Protein AF-A0A4R3VJV3-F1 (afdb_monomer_lite)

Secondary structure (DSSP, 8-state):
-EEEEETTEEEEE-TTT--EEEESSHHHHHHHHHHHHHHHHHHHHT--

Organism: NCBI:txid160434

pLDDT: mean 89.49, std 9.2, range [49.44, 96.81]

Sequence (48 aa):
MKYVYRDGKYTFTACGTGQMREFDDFRAGLHWAFTTKHAAHVASEMGE

Radius of gyration: 11.79 Å; chains: 1; bounding box: 33×16×27 Å

Foldseek 3Di:
DDWDDDPQWIWDAQPQVRDIDIDNDPVVNVVVSVVVNVVSVVVVVVVD

Structure (mmCIF, N/CA/C/O backbone):
data_AF-A0A4R3VJV3-F1
#
_entry.id   AF-A0A4R3VJV3-F1
#
loop_
_atom_site.group_PDB
_atom_site.id
_atom_site.type_symbol
_atom_site.label_atom_id
_atom_site.label_alt_id
_atom_site.label_comp_id
_atom_site.label_asym_id
_atom_site.label_entity_id
_atom_site.label_seq_id
_atom_site.pdbx_PDB_ins_code
_atom_site.Cartn_x
_atom_site.Cartn_y
_atom_site.Cartn_z
_atom_site.occupancy
_atom_site.B_iso_or_equiv
_atom_site.auth_seq_id
_atom_site.auth_comp_id
_atom_site.auth_asym_id
_atom_site.auth_atom_id
_atom_site.pdbx_PDB_model_num
ATOM 1 N N . MET A 1 1 ? 8.519 1.918 3.081 1.00 83.69 1 MET A N 1
ATOM 2 C CA . MET A 1 1 ? 7.044 1.884 3.061 1.00 83.69 1 MET A CA 1
ATOM 3 C C . MET A 1 1 ? 6.567 2.654 4.271 1.00 83.69 1 MET A C 1
ATOM 5 O O . MET A 1 1 ? 7.173 2.501 5.326 1.00 83.69 1 MET A O 1
ATOM 9 N N . LYS A 1 2 ? 5.531 3.472 4.120 1.00 90.81 2 LYS A N 1
ATOM 10 C CA . LYS A 1 2 ? 4.818 4.087 5.247 1.00 90.81 2 LYS A CA 1
ATOM 11 C C . LYS A 1 2 ? 3.337 3.755 5.099 1.00 90.81 2 LYS A C 1
ATOM 13 O O . LYS A 1 2 ? 2.880 3.605 3.969 1.00 90.81 2 LYS A O 1
ATOM 18 N N . TYR A 1 3 ? 2.618 3.612 6.203 1.00 93.50 3 TYR A N 1
ATOM 19 C CA . TYR A 1 3 ? 1.164 3.504 6.173 1.00 93.50 3 TYR A CA 1
ATOM 20 C C . TYR A 1 3 ? 0.552 4.337 7.295 1.00 93.50 3 TYR A C 1
ATOM 22 O O . TYR A 1 3 ? 1.197 4.576 8.318 1.00 93.50 3 TYR A O 1
ATOM 30 N N . VAL A 1 4 ? -0.680 4.780 7.078 1.00 95.25 4 VAL A N 1
ATOM 31 C CA . VAL A 1 4 ? -1.508 5.484 8.058 1.00 95.25 4 VAL A CA 1
ATOM 32 C C . VAL A 1 4 ? -2.860 4.788 8.093 1.00 95.25 4 VAL A C 1
ATOM 34 O O . VAL A 1 4 ? -3.383 4.419 7.046 1.00 95.25 4 VAL A O 1
ATOM 37 N N . TYR A 1 5 ? -3.411 4.591 9.288 1.00 95.50 5 TYR A N 1
ATOM 38 C CA . TYR A 1 5 ? -4.769 4.089 9.459 1.00 95.50 5 TYR A CA 1
ATOM 39 C C . TYR A 1 5 ? -5.669 5.220 9.944 1.00 95.50 5 TYR A C 1
ATOM 41 O O . TYR A 1 5 ? -5.385 5.835 10.976 1.00 95.50 5 TYR A O 1
ATOM 49 N N . ARG A 1 6 ? -6.725 5.516 9.188 1.00 94.56 6 ARG A N 1
ATOM 50 C CA . ARG A 1 6 ? -7.675 6.584 9.503 1.00 94.56 6 ARG A CA 1
ATOM 51 C C . ARG A 1 6 ? -9.053 6.216 8.963 1.00 94.56 6 ARG A C 1
ATOM 53 O O . ARG A 1 6 ? -9.149 5.684 7.865 1.00 94.56 6 ARG A O 1
ATOM 60 N N . ASP A 1 7 ? -10.103 6.478 9.741 1.00 92.94 7 ASP A N 1
ATOM 61 C CA . ASP A 1 7 ? -11.500 6.292 9.317 1.00 92.94 7 ASP A CA 1
ATOM 62 C C . ASP A 1 7 ? -11.808 4.880 8.763 1.00 92.94 7 ASP A C 1
ATOM 64 O O . ASP A 1 7 ? -12.577 4.714 7.821 1.00 92.94 7 ASP A O 1
ATOM 68 N N . GLY A 1 8 ? -11.186 3.839 9.331 1.00 93.25 8 GLY A N 1
ATOM 69 C CA . GLY A 1 8 ? -11.391 2.455 8.885 1.00 93.25 8 GLY A CA 1
ATOM 70 C C . GLY A 1 8 ? -10.541 2.023 7.688 1.00 93.25 8 GLY A C 1
ATOM 71 O O . GLY A 1 8 ? -10.629 0.869 7.279 1.00 93.25 8 GLY A O 1
ATOM 72 N N . LYS A 1 9 ? -9.708 2.912 7.138 1.00 95.44 9 LYS A N 1
ATOM 73 C CA . LYS A 1 9 ? -8.907 2.655 5.937 1.00 95.44 9 LYS A CA 1
ATOM 74 C C . LYS A 1 9 ? -7.414 2.726 6.202 1.00 95.44 9 LYS A C 1
ATOM 76 O O . LYS A 1 9 ? -6.934 3.537 6.996 1.00 95.44 9 LYS A O 1
ATOM 81 N N . TYR A 1 10 ? -6.670 1.898 5.479 1.00 96.81 10 TYR A N 1
ATOM 82 C CA . TYR A 1 10 ? -5.215 1.904 5.443 1.00 96.81 10 TYR A CA 1
ATOM 83 C C . TYR A 1 10 ? -4.718 2.651 4.208 1.00 96.81 10 TYR A C 1
ATOM 85 O O . TYR A 1 10 ? -4.804 2.152 3.087 1.00 96.81 10 TYR A O 1
ATOM 93 N N . THR A 1 11 ? -4.133 3.826 4.400 1.00 96.38 11 THR A N 1
ATOM 94 C CA . THR A 1 11 ? -3.433 4.554 3.340 1.00 96.38 11 THR A CA 1
ATOM 95 C C . THR A 1 11 ? -1.971 4.128 3.323 1.00 96.38 11 THR A C 1
ATOM 97 O O . THR A 1 11 ? -1.225 4.411 4.261 1.00 96.38 11 THR A O 1
ATOM 100 N N . PHE A 1 12 ? -1.537 3.458 2.260 1.00 96.12 12 PHE A N 1
ATOM 101 C CA . PHE A 1 12 ? -0.150 3.048 2.056 1.00 96.12 12 PHE A CA 1
ATOM 102 C C . PHE A 1 12 ? 0.585 4.029 1.146 1.00 96.12 12 PHE A C 1
ATOM 104 O O . PHE A 1 12 ? 0.042 4.506 0.153 1.00 96.12 12 PHE A O 1
ATOM 111 N N . THR A 1 13 ? 1.858 4.273 1.453 1.00 94.69 13 THR A N 1
ATOM 112 C CA . THR A 1 13 ? 2.797 5.033 0.624 1.00 94.69 13 THR A CA 1
ATOM 113 C C . THR A 1 13 ? 3.955 4.133 0.192 1.00 94.69 13 THR A C 1
ATOM 115 O O . THR A 1 13 ? 4.746 3.650 1.022 1.00 94.69 13 THR A O 1
ATOM 118 N N . ALA A 1 14 ? 4.087 3.936 -1.120 1.00 91.00 14 ALA A N 1
ATOM 119 C CA . ALA A 1 14 ? 5.196 3.223 -1.739 1.00 91.00 14 ALA A CA 1
ATOM 120 C C . ALA A 1 14 ? 6.446 4.125 -1.770 1.00 91.00 14 ALA A C 1
ATOM 122 O O . ALA A 1 14 ? 6.580 5.039 -2.582 1.00 91.00 14 ALA A O 1
ATOM 123 N N . CYS A 1 15 ? 7.378 3.894 -0.838 1.00 80.50 15 CYS A N 1
ATOM 124 C CA . CYS A 1 15 ? 8.650 4.622 -0.809 1.00 80.50 15 CYS A CA 1
ATOM 125 C C . CYS A 1 15 ? 9.501 4.237 -2.025 1.00 80.50 15 CYS A C 1
ATOM 127 O O . CYS A 1 15 ? 9.6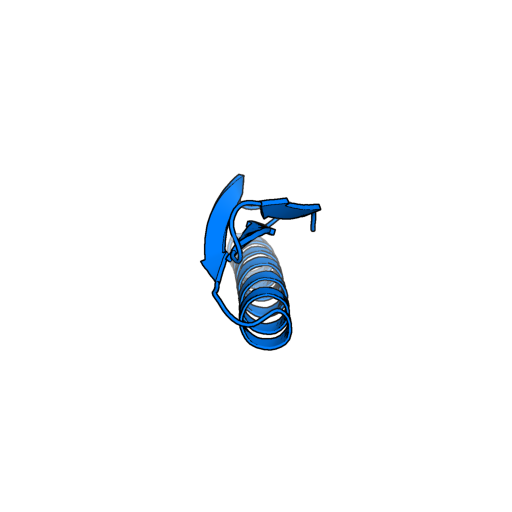98 3.048 -2.265 1.00 80.50 15 CYS A O 1
ATOM 129 N N . GLY A 1 16 ? 10.022 5.235 -2.737 1.00 80.44 16 GLY A N 1
ATOM 130 C CA . GLY A 1 16 ? 10.753 5.066 -3.997 1.00 80.44 16 GLY A CA 1
ATOM 131 C C . GLY A 1 16 ? 9.956 5.556 -5.207 1.00 80.44 16 GLY A C 1
ATOM 132 O O . GLY A 1 16 ? 10.531 6.198 -6.071 1.00 80.44 16 GLY A O 1
ATOM 133 N N . THR A 1 17 ? 8.631 5.356 -5.224 1.00 83.12 17 THR A N 1
ATOM 134 C CA . THR A 1 17 ? 7.749 5.861 -6.298 1.00 83.12 17 THR A CA 1
ATOM 135 C C . THR A 1 17 ? 6.883 7.043 -5.869 1.00 83.12 17 THR A C 1
ATOM 137 O O . THR A 1 17 ? 6.342 7.747 -6.712 1.00 83.12 17 THR A O 1
ATOM 140 N N . GLY A 1 18 ? 6.705 7.257 -4.559 1.00 86.38 18 GLY A N 1
ATOM 141 C CA . GLY A 1 18 ? 5.854 8.324 -4.018 1.00 86.38 18 GLY A CA 1
ATOM 142 C C . GLY A 1 18 ? 4.352 8.057 -4.154 1.00 86.38 18 GLY A C 1
ATOM 143 O O . GLY A 1 18 ? 3.546 8.871 -3.709 1.00 86.38 18 GLY A O 1
ATOM 144 N N . GLN A 1 19 ? 3.958 6.913 -4.721 1.00 90.81 19 GLN A N 1
ATOM 145 C CA . GLN A 1 19 ? 2.555 6.573 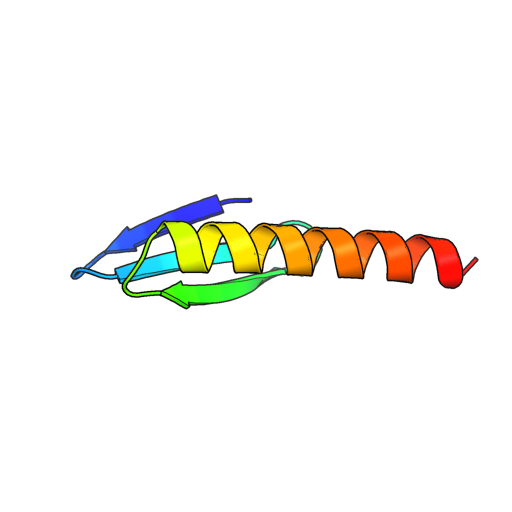-4.926 1.00 90.81 19 GLN A CA 1
ATOM 146 C C . GLN A 1 19 ? 1.852 6.300 -3.598 1.00 90.81 19 GLN A C 1
ATOM 1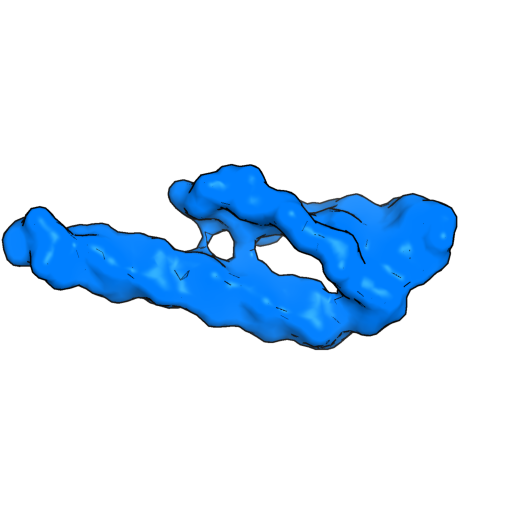48 O O . GLN A 1 19 ? 2.393 5.630 -2.711 1.00 90.81 19 GLN A O 1
ATOM 153 N N . MET A 1 20 ? 0.619 6.791 -3.491 1.00 94.88 20 MET A N 1
ATOM 154 C CA . MET A 1 20 ? -0.253 6.581 -2.341 1.00 94.88 20 MET A CA 1
ATOM 155 C C . MET A 1 20 ? -1.537 5.884 -2.768 1.00 94.88 20 MET A C 1
ATOM 157 O O . MET A 1 20 ? -2.087 6.194 -3.825 1.00 94.88 20 MET A O 1
ATOM 161 N N . ARG A 1 21 ? -2.007 4.939 -1.950 1.00 95.25 21 ARG A N 1
ATOM 162 C CA . ARG A 1 21 ? -3.254 4.216 -2.208 1.00 95.25 21 ARG A CA 1
ATOM 163 C C . ARG A 1 21 ? -3.908 3.741 -0.917 1.00 95.25 21 ARG A C 1
ATOM 165 O O . ARG A 1 21 ? -3.218 3.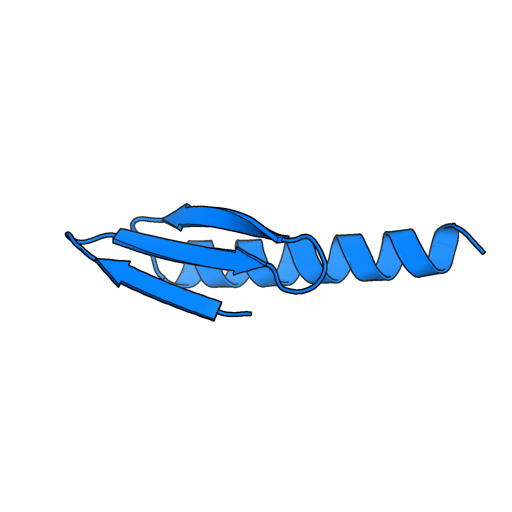356 0.023 1.00 95.25 21 ARG A O 1
ATOM 172 N N . GLU A 1 22 ? -5.233 3.775 -0.891 1.00 96.75 22 GLU A N 1
ATOM 173 C CA . GLU A 1 22 ? -6.050 3.338 0.240 1.00 96.75 22 GLU A CA 1
ATOM 174 C C . GLU A 1 22 ? -6.552 1.905 0.061 1.00 96.75 22 GLU A C 1
ATOM 176 O O . GLU A 1 22 ? -6.847 1.475 -1.057 1.00 96.75 22 GLU A O 1
ATOM 181 N N . PHE A 1 23 ? -6.660 1.190 1.177 1.00 96.00 23 PHE A N 1
ATOM 182 C CA . PHE A 1 23 ? -7.122 -0.189 1.247 1.00 96.00 23 PHE A CA 1
ATOM 183 C C . PHE A 1 23 ? -7.976 -0.394 2.492 1.00 96.00 23 PHE A C 1
ATOM 185 O O . PHE A 1 23 ? -7.648 0.117 3.561 1.00 96.00 23 PHE A O 1
ATOM 192 N N . ASP A 1 24 ? -9.031 -1.191 2.366 1.00 95.94 24 ASP A N 1
ATOM 193 C CA . ASP A 1 24 ? -9.838 -1.622 3.511 1.00 95.94 24 ASP A CA 1
ATOM 194 C C . ASP A 1 24 ? -9.176 -2.801 4.258 1.00 95.94 24 ASP A C 1
ATOM 196 O O . ASP A 1 24 ? -9.433 -3.025 5.435 1.00 95.94 24 ASP A O 1
ATOM 200 N N . ASP A 1 25 ? -8.264 -3.523 3.593 1.00 95.31 25 ASP A N 1
ATOM 201 C CA . ASP A 1 25 ? -7.489 -4.628 4.163 1.00 95.31 25 ASP A CA 1
ATOM 202 C C . ASP A 1 25 ? -5.985 -4.314 4.204 1.00 95.31 25 ASP A C 1
ATOM 204 O O . ASP A 1 25 ? -5.369 -3.902 3.214 1.00 95.31 25 ASP A O 1
ATOM 208 N N . PHE A 1 26 ? -5.369 -4.564 5.361 1.00 93.38 26 PHE A N 1
ATOM 209 C CA . PHE A 1 26 ? -3.949 -4.294 5.575 1.00 93.38 26 PHE A CA 1
ATOM 210 C C . PHE A 1 26 ? -3.043 -5.164 4.691 1.00 93.38 26 PHE A C 1
ATOM 212 O O . PHE A 1 26 ? -2.030 -4.677 4.181 1.00 93.38 26 PHE A O 1
ATOM 219 N N . ARG A 1 27 ? -3.382 -6.446 4.488 1.00 95.75 27 ARG A N 1
ATOM 220 C CA . ARG A 1 27 ? -2.551 -7.365 3.689 1.00 95.75 27 ARG A CA 1
ATOM 221 C C . ARG A 1 27 ? -2.564 -6.977 2.216 1.00 95.75 27 ARG A C 1
ATOM 223 O O . ARG A 1 27 ? -1.510 -7.020 1.583 1.00 95.75 27 ARG A O 1
ATOM 230 N N . ALA A 1 28 ? -3.707 -6.547 1.691 1.00 95.19 28 ALA A N 1
ATOM 231 C CA . ALA A 1 28 ? -3.840 -6.039 0.332 1.00 95.19 28 ALA A CA 1
ATOM 232 C C . ALA A 1 28 ? -2.930 -4.824 0.100 1.00 95.19 28 ALA A C 1
ATOM 234 O O . ALA A 1 28 ? -2.183 -4.784 -0.882 1.00 95.19 28 ALA A O 1
ATOM 235 N N . GLY A 1 29 ? -2.922 -3.875 1.040 1.00 95.12 29 GLY A N 1
ATOM 236 C CA . GLY A 1 29 ? -2.037 -2.715 0.963 1.00 95.12 29 GLY A CA 1
ATOM 237 C C . GLY A 1 29 ? -0.553 -3.067 1.086 1.00 95.12 29 GLY A C 1
ATOM 238 O O . GLY A 1 29 ? 0.272 -2.524 0.346 1.00 95.12 29 GLY A O 1
ATOM 239 N N . LEU A 1 30 ? -0.207 -4.037 1.940 1.00 94.25 30 LEU A N 1
ATOM 240 C CA . LEU A 1 30 ? 1.160 -4.547 2.070 1.00 94.25 30 LEU A CA 1
ATOM 241 C C . LEU A 1 30 ? 1.649 -5.209 0.772 1.00 94.25 30 LEU A C 1
ATOM 243 O O . LEU A 1 30 ? 2.743 -4.892 0.299 1.00 94.25 30 LEU A O 1
ATOM 247 N N . HIS A 1 31 ? 0.832 -6.086 0.178 1.00 95.31 31 HIS A N 1
ATOM 248 C CA . HIS A 1 31 ? 1.139 -6.736 -1.098 1.00 95.31 31 HIS A CA 1
ATOM 249 C C . HIS A 1 31 ? 1.357 -5.704 -2.202 1.00 95.31 31 HI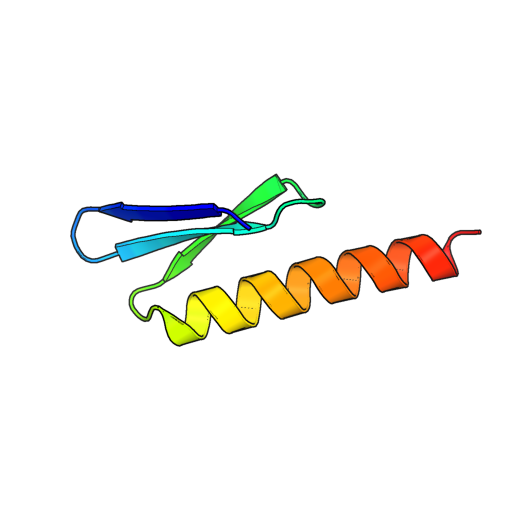S A C 1
ATOM 251 O O . HIS A 1 31 ? 2.385 -5.748 -2.876 1.00 95.31 31 HIS A O 1
ATOM 257 N N . TRP A 1 32 ? 0.444 -4.738 -2.336 1.00 95.06 32 TRP A N 1
ATOM 258 C CA . TRP A 1 32 ?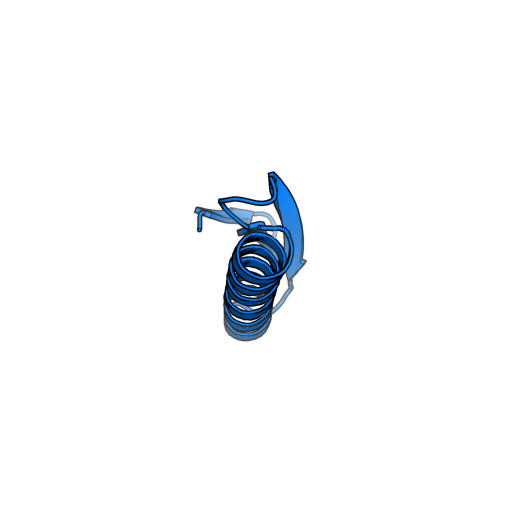 0.566 -3.676 -3.331 1.00 95.06 32 TRP A CA 1
ATOM 259 C C . TRP A 1 32 ? 1.834 -2.834 -3.142 1.00 95.06 32 TRP A C 1
ATOM 261 O O . TRP A 1 32 ? 2.545 -2.557 -4.111 1.00 95.06 32 TRP A O 1
ATOM 271 N N . ALA A 1 33 ? 2.148 -2.427 -1.909 1.00 93.25 33 ALA A N 1
ATOM 272 C CA . ALA A 1 33 ? 3.334 -1.619 -1.638 1.00 93.25 33 ALA A CA 1
ATOM 273 C C . ALA A 1 33 ? 4.627 -2.386 -1.961 1.00 93.25 33 ALA A C 1
ATOM 275 O O . ALA A 1 33 ? 5.574 -1.798 -2.494 1.00 93.25 33 ALA A O 1
ATOM 276 N N . PHE A 1 34 ? 4.660 -3.693 -1.678 1.00 92.25 34 PHE A N 1
ATOM 277 C CA . PHE A 1 34 ? 5.795 -4.553 -2.002 1.00 92.25 34 PHE A CA 1
ATOM 278 C C . PHE A 1 34 ? 5.966 -4.727 -3.513 1.00 92.25 34 PHE A C 1
ATOM 280 O O . PHE A 1 34 ? 7.054 -4.469 -4.030 1.00 92.25 34 PHE A O 1
ATOM 287 N N . THR A 1 35 ? 4.899 -5.078 -4.238 1.00 92.31 35 THR A N 1
ATOM 288 C CA . THR A 1 35 ? 4.952 -5.240 -5.700 1.00 92.31 35 THR A CA 1
ATOM 289 C C . THR A 1 35 ? 5.324 -3.941 -6.401 1.00 92.31 35 THR A C 1
ATOM 291 O O . THR A 1 35 ? 6.125 -3.958 -7.327 1.00 92.31 35 THR A O 1
ATOM 294 N N . THR A 1 36 ? 4.809 -2.803 -5.927 1.00 91.69 36 THR A N 1
ATOM 295 C CA . THR A 1 36 ? 5.117 -1.483 -6.499 1.00 91.69 36 THR A CA 1
ATOM 296 C C . THR A 1 36 ? 6.586 -1.121 -6.303 1.00 91.69 36 THR A C 1
ATOM 298 O O . THR A 1 36 ? 7.251 -0.689 -7.242 1.00 91.69 36 THR A O 1
ATOM 301 N N . LYS A 1 37 ? 7.125 -1.336 -5.095 1.00 87.94 37 LYS A N 1
ATOM 302 C CA . LYS A 1 37 ? 8.547 -1.095 -4.820 1.00 87.94 37 LYS A CA 1
ATOM 303 C C . LYS A 1 37 ? 9.443 -2.027 -5.638 1.00 87.94 37 LYS A C 1
ATOM 305 O O . LYS A 1 37 ? 10.468 -1.585 -6.144 1.00 87.94 37 LYS A O 1
ATOM 310 N N . HIS A 1 38 ? 9.070 -3.299 -5.755 1.00 89.19 38 HIS A N 1
ATOM 311 C CA . HIS A 1 38 ? 9.843 -4.274 -6.516 1.00 89.19 38 HIS A CA 1
ATOM 312 C C . HIS A 1 38 ? 9.849 -3.946 -8.014 1.00 89.19 38 HIS A C 1
ATOM 314 O O . HIS A 1 38 ? 10.917 -3.894 -8.610 1.00 89.19 38 HIS A O 1
ATOM 320 N N . ALA A 1 39 ? 8.692 -3.614 -8.593 1.00 88.81 39 ALA A N 1
ATOM 321 C CA . ALA A 1 39 ? 8.599 -3.171 -9.983 1.00 88.81 39 ALA A CA 1
ATOM 322 C C . ALA A 1 39 ? 9.448 -1.916 -10.247 1.00 88.81 39 ALA A C 1
ATOM 324 O O . ALA A 1 39 ? 10.131 -1.844 -11.261 1.00 88.81 39 ALA A O 1
ATOM 325 N N . ALA A 1 40 ? 9.453 -0.955 -9.316 1.00 87.62 40 ALA A N 1
ATOM 326 C CA . ALA A 1 40 ? 10.290 0.239 -9.421 1.00 87.62 40 ALA A CA 1
ATOM 327 C C . ALA A 1 40 ? 11.793 -0.077 -9.375 1.00 87.62 40 ALA A C 1
ATOM 329 O O . ALA A 1 40 ? 12.570 0.555 -10.082 1.00 87.62 40 ALA A O 1
ATOM 330 N N . HIS A 1 41 ? 12.201 -1.057 -8.565 1.00 87.31 41 HIS A N 1
ATOM 331 C CA . HIS A 1 41 ? 13.590 -1.509 -8.516 1.00 87.31 41 HIS A CA 1
ATOM 332 C C . HIS A 1 41 ? 14.008 -2.175 -9.831 1.00 87.31 41 HIS A C 1
ATOM 334 O O . HIS A 1 41 ? 14.980 -1.741 -10.434 1.00 87.31 41 HIS A O 1
ATOM 340 N N . VAL A 1 42 ? 13.212 -3.127 -10.327 1.00 87.56 42 VAL A N 1
ATOM 341 C CA . VAL A 1 42 ? 13.476 -3.819 -11.601 1.00 87.56 42 VAL A CA 1
ATOM 342 C C . VAL A 1 42 ? 13.514 -2.837 -12.775 1.00 87.56 42 VAL A C 1
ATOM 344 O O . VAL A 1 42 ? 14.383 -2.933 -13.635 1.00 87.56 42 VAL A O 1
ATOM 347 N N . ALA A 1 43 ? 12.603 -1.860 -12.807 1.00 83.56 43 ALA A N 1
ATOM 348 C CA . ALA A 1 43 ? 12.606 -0.819 -13.832 1.00 83.56 43 ALA A CA 1
ATOM 349 C C . ALA A 1 43 ? 13.868 0.060 -13.779 1.00 83.56 43 ALA A C 1
ATOM 351 O O . ALA A 1 43 ? 14.329 0.508 -14.823 1.00 83.56 43 ALA A O 1
ATOM 352 N N . SER A 1 44 ? 14.430 0.289 -12.587 1.00 83.38 44 SER A N 1
ATOM 353 C CA . SER A 1 44 ? 15.703 0.998 -12.431 1.00 83.38 44 SER A CA 1
ATOM 354 C C . SER A 1 44 ? 16.876 0.179 -12.971 1.00 83.38 44 SER A C 1
ATOM 356 O O . SER A 1 44 ? 17.742 0.750 -13.613 1.00 83.38 44 SER A O 1
ATOM 358 N N . GLU A 1 45 ? 16.890 -1.138 -12.749 1.00 81.69 45 GLU A N 1
ATOM 359 C CA . GLU A 1 45 ? 17.971 -2.030 -13.203 1.00 81.69 45 GLU A CA 1
ATOM 360 C C . GLU A 1 45 ? 17.943 -2.301 -14.718 1.00 81.69 45 GLU A C 1
ATOM 362 O O . GLU A 1 45 ? 18.971 -2.618 -15.303 1.00 81.69 45 GLU A O 1
ATOM 367 N N . MET A 1 46 ? 16.779 -2.187 -15.370 1.00 70.06 46 MET A N 1
ATOM 368 C CA . MET A 1 46 ? 16.636 -2.357 -16.828 1.00 70.06 46 MET A CA 1
ATOM 369 C C . MET A 1 46 ? 16.877 -1.070 -17.634 1.00 70.06 46 MET A C 1
ATOM 371 O O . MET A 1 46 ? 16.892 -1.121 -18.864 1.00 70.06 46 MET A O 1
ATOM 375 N N . GLY A 1 47 ? 16.984 0.080 -16.965 1.00 60.19 47 GLY A N 1
ATOM 376 C CA . GLY A 1 47 ? 17.187 1.387 -17.597 1.00 60.19 47 GLY A CA 1
ATOM 377 C C . GLY A 1 47 ? 18.651 1.822 -17.726 1.00 60.19 47 GLY A C 1
ATOM 378 O O . GLY A 1 47 ? 18.883 2.918 -18.237 1.00 60.19 47 GLY A O 1
ATOM 379 N N . GLU A 1 48 ? 19.598 1.000 -17.262 1.00 49.44 48 GLU A N 1
ATOM 380 C CA . GLU A 1 48 ? 21.056 1.214 -17.334 1.00 49.44 48 GLU A CA 1
ATOM 381 C C . GLU A 1 48 ? 21.728 0.325 -18.390 1.00 49.44 48 GLU A C 1
ATOM 383 O O . GLU A 1 48 ? 21.333 -0.856 -18.531 1.00 49.44 48 GLU A O 1
#